Protein AF-A0A6C0ADX8-F1 (afdb_monomer_lite)

pLDDT: mean 85.13, std 14.47, range [27.66, 96.0]

Secondary structure (DSSP, 8-state):
-------------HHHHHHHHHHHH-TT-EE-HHHHHHHHHHHHHHHHHHHTT--TT-TTHHHHHHS-HHHHHHHHHHHHHHHHHHHTTPPPS-SS-THHHHHHHT--HHHHHHHHHHHHHHHHHHHHS----SEE-HHHHHHHHHT-HHHHHHHHH-

InterPro domains:
  IPR009072 Histone-fold [G3DSA:1.10.20.10] (15-154)

Sequence (158 aa):
MNFNFFLHIIKMESVKIAYKIFKKKYPNLKISRGAVKYLSDILDRIYNKITVKVYKKDITKPIKQNFSKEMSKYIINFAFNNIEKFNKKDSLDLVYNYKKIKEDLNSNEEFAITIFSAIEYTCYYILSTIEYSKDVRERNILMSIRNDEELSNLVEHI

Organism: NCBI:txid1070528

Radius of gyration: 15.56 Å; chains: 1; bounding box: 48×30×37 Å

Structure (mmCIF, N/CA/C/O backbone):
data_AF-A0A6C0ADX8-F1
#
_entry.id   AF-A0A6C0ADX8-F1
#
loop_
_atom_site.group_PDB
_atom_site.id
_atom_site.type_symbol
_atom_site.label_atom_id
_atom_site.label_alt_id
_atom_site.label_comp_id
_atom_site.label_asym_id
_atom_site.label_entity_id
_atom_site.label_seq_id
_atom_site.pdbx_PDB_ins_code
_atom_site.Cartn_x
_atom_site.Cartn_y
_atom_site.Cartn_z
_atom_site.occupancy
_atom_site.B_iso_or_equiv
_atom_site.auth_seq_id
_atom_site.auth_comp_id
_atom_site.auth_asym_id
_atom_site.auth_atom_id
_atom_site.pdbx_PDB_model_num
ATOM 1 N N . MET A 1 1 ? -32.718 -11.291 9.994 1.00 35.75 1 MET A N 1
ATOM 2 C CA . MET A 1 1 ? -31.954 -10.101 9.561 1.00 35.75 1 MET A CA 1
ATOM 3 C C . MET A 1 1 ? -31.058 -10.550 8.415 1.00 35.75 1 MET A C 1
ATOM 5 O O . MET A 1 1 ? -30.061 -11.216 8.660 1.00 35.75 1 MET A O 1
ATOM 9 N N . ASN A 1 2 ? -31.494 -10.336 7.171 1.00 27.66 2 ASN A N 1
ATOM 10 C CA . ASN A 1 2 ? -30.786 -10.821 5.985 1.00 27.66 2 ASN A CA 1
ATOM 11 C C . ASN A 1 2 ? -29.541 -9.961 5.756 1.00 27.66 2 ASN A C 1
ATOM 13 O O . ASN A 1 2 ? -29.645 -8.822 5.307 1.00 27.66 2 ASN A O 1
ATOM 17 N N . PHE A 1 3 ? -28.366 -10.501 6.081 1.00 34.31 3 PHE A N 1
ATOM 18 C CA . PHE A 1 3 ? -27.100 -9.949 5.616 1.00 34.31 3 PHE A CA 1
ATOM 19 C C . PHE A 1 3 ? -26.982 -10.260 4.125 1.00 34.31 3 PHE A C 1
ATOM 21 O O . PHE A 1 3 ? -26.448 -11.295 3.734 1.00 34.31 3 PHE A O 1
ATOM 28 N N . ASN A 1 4 ? -27.512 -9.366 3.293 1.00 31.80 4 ASN A N 1
ATOM 29 C CA . ASN A 1 4 ? -27.152 -9.297 1.884 1.00 31.80 4 ASN A CA 1
ATOM 30 C C . ASN A 1 4 ? -25.658 -8.948 1.803 1.00 31.80 4 ASN A C 1
ATOM 32 O O . ASN A 1 4 ? -25.283 -7.783 1.692 1.00 31.80 4 ASN A O 1
ATOM 36 N N . PHE A 1 5 ? -24.799 -9.966 1.892 1.00 40.09 5 PHE A N 1
ATOM 37 C CA . PHE A 1 5 ? -23.403 -9.908 1.466 1.00 40.09 5 PHE A CA 1
ATOM 38 C C . PHE A 1 5 ? -23.396 -9.828 -0.066 1.00 40.09 5 PHE A C 1
ATOM 40 O O . PHE A 1 5 ? -23.050 -10.775 -0.768 1.00 40.09 5 PHE A O 1
ATOM 47 N N . PHE A 1 6 ? -23.839 -8.694 -0.609 1.00 40.16 6 PHE A N 1
ATOM 48 C CA . PHE A 1 6 ? -23.477 -8.364 -1.975 1.00 40.16 6 PHE A CA 1
ATOM 49 C C . PHE A 1 6 ? -21.970 -8.128 -1.965 1.00 40.16 6 PHE A C 1
ATOM 51 O O . PHE A 1 6 ? -21.479 -7.233 -1.279 1.00 40.16 6 PHE A O 1
ATOM 58 N N . LEU A 1 7 ? -21.252 -8.955 -2.726 1.00 42.38 7 LEU A N 1
ATOM 59 C CA . LEU A 1 7 ? -19.919 -8.675 -3.254 1.00 42.38 7 LEU A CA 1
ATOM 60 C C . LEU A 1 7 ? -19.997 -7.391 -4.095 1.00 42.38 7 LEU A C 1
ATOM 62 O O . LEU A 1 7 ? -19.944 -7.414 -5.322 1.00 42.38 7 LEU A O 1
ATOM 66 N N . HIS A 1 8 ? -20.194 -6.249 -3.444 1.00 45.06 8 HIS A N 1
ATOM 67 C CA . HIS A 1 8 ? -19.890 -4.971 -4.045 1.00 45.06 8 HIS A CA 1
ATOM 68 C C . HIS A 1 8 ? -18.370 -4.913 -4.065 1.00 45.06 8 HIS A C 1
ATOM 70 O O . HIS A 1 8 ? -17.730 -4.708 -3.037 1.00 45.06 8 HIS A O 1
ATOM 76 N N . ILE A 1 9 ? -17.792 -5.181 -5.236 1.00 51.94 9 ILE A N 1
ATOM 77 C CA . ILE A 1 9 ? -16.414 -4.799 -5.520 1.00 51.94 9 ILE A CA 1
ATOM 78 C C . ILE A 1 9 ? -16.407 -3.277 -5.409 1.00 51.94 9 ILE A C 1
ATOM 80 O O . ILE A 1 9 ? -16.753 -2.569 -6.357 1.00 51.94 9 ILE A O 1
ATOM 84 N N . ILE A 1 10 ? -16.111 -2.771 -4.214 1.00 58.66 10 ILE A N 1
ATOM 85 C CA . ILE A 1 10 ? -15.947 -1.345 -3.989 1.00 58.66 10 ILE A CA 1
ATOM 86 C C . ILE A 1 10 ? -14.713 -0.958 -4.785 1.00 58.66 10 ILE A C 1
ATOM 88 O O . ILE A 1 10 ? -13.595 -1.398 -4.515 1.00 58.66 10 ILE A O 1
ATOM 92 N N . LYS A 1 11 ? -14.936 -0.182 -5.840 1.00 62.94 11 LYS A N 1
ATOM 93 C CA . LYS A 1 11 ? -13.867 0.234 -6.733 1.00 62.94 11 LYS A CA 1
ATOM 94 C C . LYS A 1 11 ? -13.129 1.392 -6.074 1.00 62.94 11 LYS A C 1
ATOM 96 O O . LYS A 1 11 ? -13.561 2.544 -6.137 1.00 62.94 11 LYS A O 1
ATOM 101 N N . MET A 1 12 ? -12.025 1.069 -5.411 1.00 77.00 12 MET A N 1
ATOM 102 C CA . MET A 1 12 ? -11.127 2.058 -4.836 1.00 77.00 12 MET A CA 1
ATOM 103 C C . MET A 1 12 ? -10.575 2.979 -5.942 1.00 77.00 12 MET A C 1
ATOM 105 O O . MET A 1 12 ? -10.422 2.588 -7.098 1.00 77.00 12 MET A O 1
ATOM 109 N N . GLU A 1 13 ? -10.232 4.229 -5.605 1.00 85.88 13 GLU A N 1
ATOM 110 C CA . GLU A 1 13 ? -9.489 5.123 -6.514 1.00 85.88 13 GLU A CA 1
ATOM 111 C C . GLU A 1 13 ? -7.998 4.734 -6.584 1.00 85.88 13 GLU A C 1
ATOM 113 O O . GLU A 1 13 ? -7.108 5.577 -6.446 1.00 85.88 13 GLU A O 1
ATOM 118 N N . SER A 1 14 ? -7.718 3.444 -6.780 1.00 87.56 14 SER A N 1
ATOM 119 C CA . SER A 1 14 ? -6.398 2.809 -6.703 1.00 87.56 14 SER A CA 1
ATOM 120 C C . SER A 1 14 ? -5.366 3.464 -7.615 1.00 87.56 14 SER A C 1
ATOM 122 O O . SER A 1 14 ? -4.249 3.723 -7.180 1.00 87.56 14 SER A O 1
ATOM 124 N N . VAL A 1 15 ? -5.752 3.853 -8.835 1.00 91.19 15 VAL A N 1
ATOM 125 C CA . VAL A 1 15 ? -4.903 4.614 -9.774 1.00 91.19 15 VAL A CA 1
ATOM 126 C C . VAL A 1 15 ? -4.430 5.932 -9.156 1.00 91.19 15 VAL A C 1
ATOM 128 O O . VAL A 1 15 ? -3.251 6.286 -9.221 1.00 91.19 15 VAL A O 1
ATOM 131 N N . LYS A 1 16 ? -5.349 6.676 -8.535 1.00 90.62 16 LYS A N 1
ATOM 132 C CA . LYS A 1 16 ? -5.060 7.984 -7.936 1.00 90.62 16 LYS A CA 1
ATOM 133 C C . LYS A 1 16 ? -4.244 7.836 -6.657 1.00 90.62 16 LYS A C 1
ATOM 135 O O . LYS A 1 16 ? -3.360 8.656 -6.415 1.00 90.62 16 LYS A O 1
ATOM 140 N N . ILE A 1 17 ? -4.523 6.802 -5.863 1.00 90.00 17 ILE A N 1
ATOM 141 C CA . ILE A 1 17 ? -3.753 6.444 -4.667 1.00 90.00 17 ILE A CA 1
ATOM 142 C C . ILE A 1 17 ? -2.315 6.098 -5.062 1.00 90.00 17 ILE A C 1
ATOM 144 O O . ILE A 1 17 ? -1.391 6.768 -4.602 1.00 90.00 17 ILE A O 1
ATOM 148 N N . ALA A 1 18 ? -2.137 5.150 -5.986 1.00 93.12 18 ALA A N 1
ATOM 149 C CA . ALA A 1 18 ? -0.843 4.731 -6.520 1.00 93.12 18 ALA A CA 1
ATOM 150 C C . ALA A 1 18 ? -0.027 5.927 -7.030 1.00 93.12 18 ALA A C 1
ATOM 152 O O . ALA A 1 18 ? 1.128 6.113 -6.645 1.00 93.12 18 ALA A O 1
ATOM 153 N N . TYR A 1 19 ? -0.643 6.794 -7.842 1.00 94.56 19 TYR A N 1
ATOM 154 C CA . TYR A 1 19 ? 0.027 7.981 -8.371 1.00 94.56 19 TYR A CA 1
ATOM 155 C C . TYR A 1 19 ? 0.414 8.993 -7.282 1.00 94.56 19 TYR A C 1
ATOM 157 O O . TYR A 1 19 ? 1.523 9.531 -7.307 1.00 94.56 19 TYR A O 1
ATOM 165 N N . LYS A 1 20 ? -0.468 9.259 -6.308 1.00 93.56 20 LYS A N 1
ATOM 166 C CA . LYS A 1 20 ? -0.173 10.190 -5.208 1.00 93.56 20 LYS A CA 1
ATOM 167 C C . LYS A 1 20 ? 0.944 9.675 -4.302 1.00 93.56 20 LYS A C 1
ATOM 169 O O . LYS A 1 20 ? 1.833 10.452 -3.962 1.00 93.56 20 LYS A O 1
ATOM 174 N N . ILE A 1 21 ? 0.925 8.389 -3.945 1.00 93.75 21 ILE A N 1
ATOM 175 C CA . ILE A 1 21 ? 1.984 7.770 -3.134 1.00 93.75 21 ILE A CA 1
ATOM 176 C C . ILE A 1 21 ? 3.308 7.826 -3.897 1.00 93.75 21 ILE A C 1
ATOM 178 O O . ILE A 1 21 ? 4.313 8.278 -3.347 1.00 93.75 21 ILE A O 1
ATOM 182 N N . PHE A 1 22 ? 3.293 7.475 -5.188 1.00 94.31 22 PHE A N 1
ATOM 183 C CA . PHE A 1 22 ? 4.464 7.602 -6.053 1.00 94.31 22 PHE A CA 1
ATOM 184 C C . PHE A 1 22 ? 5.026 9.025 -6.044 1.00 94.31 22 PHE A C 1
ATOM 186 O O . PHE A 1 22 ? 6.223 9.203 -5.843 1.00 94.31 22 PHE A O 1
ATOM 193 N N . LYS A 1 23 ? 4.181 10.050 -6.212 1.00 94.38 23 LYS A N 1
ATOM 194 C CA . LYS A 1 23 ? 4.637 11.446 -6.232 1.00 94.38 23 LYS A CA 1
ATOM 195 C C . LYS A 1 23 ? 5.097 11.976 -4.878 1.00 94.38 23 LYS A C 1
ATOM 197 O O . LYS A 1 23 ? 6.010 12.795 -4.866 1.00 94.38 23 LYS A O 1
ATOM 202 N N . LYS A 1 24 ? 4.536 11.502 -3.761 1.00 93.31 24 LYS A N 1
ATOM 203 C CA . LYS A 1 24 ? 5.064 11.831 -2.426 1.00 93.31 24 LYS A CA 1
ATOM 204 C C . LYS A 1 24 ? 6.446 11.214 -2.213 1.00 93.31 24 LYS A C 1
ATOM 206 O O . LYS A 1 24 ? 7.320 11.881 -1.675 1.00 93.31 24 LYS A O 1
ATOM 211 N N . LYS A 1 25 ? 6.654 9.968 -2.654 1.00 90.50 25 LYS A N 1
ATOM 212 C CA . LYS A 1 25 ? 7.932 9.261 -2.485 1.00 90.50 25 LYS A CA 1
ATOM 213 C C . LYS A 1 25 ? 9.014 9.746 -3.457 1.00 90.50 25 LYS A C 1
ATOM 215 O O . LYS A 1 25 ? 10.157 9.931 -3.057 1.00 90.50 25 LYS A O 1
ATOM 220 N N . TYR A 1 26 ? 8.651 9.972 -4.720 1.00 91.94 26 TYR A N 1
ATOM 221 C CA . TYR A 1 26 ? 9.559 10.351 -5.806 1.00 91.94 26 TYR A CA 1
ATOM 222 C C . TYR A 1 26 ? 9.027 11.568 -6.578 1.00 91.94 26 TYR A C 1
ATOM 224 O O . TYR A 1 26 ? 8.552 11.437 -7.714 1.00 91.94 26 TYR A O 1
ATOM 232 N N . PRO A 1 27 ? 9.117 12.782 -6.007 1.00 92.00 27 PRO A N 1
ATOM 233 C CA . PRO A 1 27 ? 8.555 13.984 -6.627 1.00 92.00 27 PRO A CA 1
ATOM 234 C C . PRO A 1 27 ? 9.126 14.248 -8.032 1.00 92.00 27 PRO A C 1
ATOM 236 O O . PRO A 1 27 ? 8.385 14.607 -8.954 1.00 92.00 27 PRO A O 1
ATOM 239 N N . ASN A 1 28 ? 10.421 13.964 -8.211 1.00 91.62 28 ASN A N 1
ATOM 240 C CA . ASN A 1 28 ? 11.188 14.278 -9.419 1.00 91.62 28 ASN A CA 1
ATOM 241 C C . ASN A 1 28 ? 11.167 13.175 -10.489 1.00 91.62 28 ASN A C 1
ATOM 243 O O . ASN A 1 28 ? 11.608 13.415 -11.612 1.00 91.62 28 ASN A O 1
ATOM 247 N N . LEU A 1 29 ? 10.662 11.978 -10.175 1.00 91.62 29 LEU A N 1
ATOM 248 C CA . LEU A 1 29 ? 10.607 10.878 -11.138 1.00 91.62 29 LEU A CA 1
ATOM 249 C C . LEU A 1 29 ? 9.296 10.894 -11.923 1.00 91.62 29 LEU A C 1
ATOM 251 O O . LEU A 1 29 ? 8.250 11.369 -11.458 1.00 91.62 29 LEU A O 1
ATOM 255 N N . LYS A 1 30 ? 9.341 10.345 -13.136 1.00 93.56 30 LYS A N 1
ATOM 256 C CA . LYS A 1 30 ? 8.143 10.063 -13.930 1.00 93.56 30 LYS A CA 1
ATOM 257 C C . LYS A 1 30 ? 7.751 8.603 -13.752 1.00 93.56 30 LYS A C 1
ATOM 259 O O . LYS A 1 30 ? 8.605 7.732 -13.620 1.00 93.56 30 LYS A O 1
ATOM 264 N N . ILE A 1 31 ? 6.450 8.343 -13.783 1.00 94.19 31 ILE A N 1
ATOM 265 C CA . ILE A 1 31 ? 5.884 6.997 -13.795 1.00 94.19 31 ILE A CA 1
ATOM 266 C C . ILE A 1 31 ? 5.019 6.839 -15.040 1.00 94.19 31 ILE A C 1
ATOM 268 O O . ILE A 1 31 ? 4.222 7.716 -15.379 1.00 94.19 31 ILE A O 1
ATOM 272 N N . SER A 1 32 ? 5.209 5.735 -15.757 1.00 94.62 32 SER A N 1
ATOM 273 C CA . SER A 1 32 ? 4.397 5.419 -16.933 1.00 94.62 32 SER A CA 1
ATOM 274 C C . SER A 1 32 ? 2.959 5.066 -16.538 1.00 94.62 32 SER A C 1
ATOM 276 O O . SER A 1 32 ? 2.713 4.550 -15.449 1.00 94.62 32 SER A O 1
ATOM 278 N N . ARG A 1 33 ? 2.001 5.265 -17.451 1.00 94.56 33 ARG A N 1
ATOM 279 C CA . ARG A 1 33 ? 0.602 4.854 -17.226 1.00 94.56 33 ARG A CA 1
ATOM 280 C C . ARG A 1 33 ? 0.472 3.351 -16.951 1.00 94.56 33 ARG A C 1
ATOM 282 O O . ARG A 1 33 ? -0.290 2.982 -16.068 1.00 94.56 33 ARG A O 1
ATOM 289 N N . GLY A 1 34 ? 1.236 2.514 -17.663 1.00 93.94 34 GLY A N 1
ATOM 290 C CA . GLY A 1 34 ? 1.269 1.062 -17.435 1.00 93.94 34 GLY A CA 1
ATOM 291 C C . GLY A 1 34 ? 1.743 0.712 -16.025 1.00 93.94 34 GLY A C 1
ATOM 292 O O . GLY A 1 34 ? 1.086 -0.049 -15.329 1.00 93.94 34 GLY A O 1
ATOM 293 N N . ALA A 1 35 ? 2.797 1.377 -15.541 1.00 94.19 35 ALA A N 1
ATOM 294 C CA . ALA A 1 35 ? 3.276 1.210 -14.169 1.00 94.19 35 ALA A CA 1
ATOM 295 C C . ALA A 1 35 ? 2.230 1.613 -13.116 1.00 94.19 35 ALA A C 1
ATOM 297 O O . ALA A 1 35 ? 2.014 0.871 -12.162 1.00 94.19 35 ALA A O 1
ATOM 298 N N . VAL A 1 36 ? 1.557 2.760 -13.291 1.00 95.69 36 VAL A N 1
ATOM 299 C CA . VAL A 1 36 ? 0.486 3.180 -12.366 1.00 95.69 36 VAL A CA 1
ATOM 300 C C . VAL A 1 36 ? -0.657 2.170 -12.370 1.00 95.69 36 VAL A C 1
ATOM 302 O O . VAL A 1 36 ? -1.136 1.816 -11.299 1.00 95.69 36 VAL A O 1
ATOM 305 N N . LYS A 1 37 ? -1.073 1.704 -13.554 1.00 93.19 37 LYS A N 1
ATOM 306 C CA . LYS A 1 37 ? -2.151 0.722 -13.698 1.00 93.19 37 LYS A CA 1
ATOM 307 C C . LYS A 1 37 ? -1.797 -0.603 -13.020 1.00 93.19 37 LYS A C 1
ATOM 309 O O . LYS A 1 37 ? -2.580 -1.126 -12.241 1.00 93.19 37 LYS A O 1
ATOM 314 N N . TYR A 1 38 ? -0.593 -1.109 -13.262 1.00 93.50 38 TYR A N 1
ATOM 315 C CA . TYR A 1 38 ? -0.146 -2.358 -12.660 1.00 93.50 38 TYR A CA 1
ATOM 316 C C . TYR A 1 38 ? -0.072 -2.262 -11.129 1.00 93.50 38 TYR A C 1
ATOM 318 O O . TYR A 1 38 ? -0.553 -3.146 -10.422 1.00 93.50 38 TYR A O 1
ATOM 326 N N . LEU A 1 39 ? 0.449 -1.146 -10.604 1.00 94.00 39 LEU A N 1
ATOM 327 C CA . LEU A 1 39 ? 0.443 -0.891 -9.165 1.00 94.00 39 LEU A CA 1
ATOM 328 C C . LEU A 1 39 ? -0.989 -0.818 -8.624 1.00 94.00 39 LEU A C 1
ATOM 330 O O . LEU A 1 39 ? -1.283 -1.431 -7.605 1.00 94.00 39 LEU A O 1
ATOM 334 N N . SER A 1 40 ? -1.891 -0.111 -9.311 1.00 93.75 40 SER A N 1
ATOM 335 C CA . SER A 1 40 ? -3.282 0.012 -8.878 1.00 93.75 40 SER A CA 1
ATOM 336 C C . SER A 1 40 ? -4.025 -1.322 -8.862 1.00 93.75 40 SER A C 1
ATOM 338 O O . SER A 1 40 ? -4.764 -1.568 -7.914 1.00 93.75 40 SER A O 1
ATOM 340 N N . ASP A 1 41 ? -3.769 -2.200 -9.834 1.00 92.50 41 ASP A N 1
ATOM 341 C CA . ASP A 1 41 ? -4.385 -3.530 -9.905 1.00 92.50 41 ASP A CA 1
ATOM 342 C C . ASP A 1 41 ? -3.968 -4.402 -8.701 1.00 92.50 41 ASP A C 1
ATOM 344 O O . ASP A 1 41 ? -4.793 -5.111 -8.120 1.00 92.50 41 ASP A O 1
ATOM 348 N N . ILE A 1 42 ? -2.705 -4.303 -8.261 1.00 92.62 42 ILE A N 1
ATOM 349 C CA . ILE A 1 42 ? -2.221 -4.959 -7.032 1.00 92.62 42 ILE A CA 1
ATOM 350 C C . ILE A 1 42 ? -2.934 -4.388 -5.801 1.00 92.62 42 ILE A C 1
ATOM 352 O O . ILE A 1 42 ? -3.420 -5.148 -4.961 1.00 92.62 42 ILE A O 1
ATOM 356 N N . LEU A 1 43 ? -3.028 -3.059 -5.693 1.00 92.25 43 LEU A N 1
ATOM 357 C CA . LEU A 1 43 ? -3.693 -2.410 -4.559 1.00 92.25 43 LEU A CA 1
ATOM 358 C C . LEU A 1 43 ? -5.184 -2.767 -4.478 1.00 92.25 43 LEU A C 1
ATOM 360 O O . LEU A 1 43 ? -5.691 -2.963 -3.375 1.00 92.25 43 LEU A O 1
ATOM 364 N N . ASP A 1 44 ? -5.871 -2.894 -5.614 1.00 90.06 44 ASP A N 1
ATOM 365 C CA . ASP A 1 44 ? -7.272 -3.325 -5.668 1.00 90.06 44 ASP A CA 1
ATOM 366 C C . ASP A 1 44 ? -7.443 -4.782 -5.216 1.00 90.06 44 ASP A C 1
ATOM 368 O O . ASP A 1 44 ? -8.361 -5.084 -4.450 1.00 90.06 44 ASP A O 1
ATOM 372 N N . ARG A 1 45 ? -6.548 -5.694 -5.624 1.00 89.31 45 ARG A N 1
ATOM 373 C CA . ARG A 1 45 ? -6.559 -7.095 -5.149 1.00 89.31 45 ARG A CA 1
ATOM 374 C C . ARG A 1 45 ? -6.362 -7.175 -3.638 1.00 89.31 45 ARG A C 1
ATOM 376 O O . ARG A 1 45 ? -7.145 -7.833 -2.954 1.00 89.31 45 ARG A O 1
ATOM 383 N N . ILE A 1 46 ? -5.383 -6.439 -3.111 1.00 89.25 46 ILE A N 1
ATOM 384 C CA . ILE A 1 46 ? -5.139 -6.332 -1.666 1.00 89.25 46 ILE A CA 1
ATOM 385 C C . ILE A 1 46 ? -6.378 -5.794 -0.953 1.00 89.25 46 ILE A C 1
ATOM 387 O O . ILE A 1 46 ? -6.852 -6.401 0.006 1.00 89.25 46 ILE A O 1
ATOM 391 N N . TYR A 1 47 ? -6.926 -4.678 -1.432 1.00 87.69 47 TYR A N 1
ATOM 392 C CA . TYR A 1 47 ? -8.120 -4.074 -0.855 1.00 87.69 47 TYR A CA 1
ATOM 393 C C . TYR A 1 47 ? -9.272 -5.081 -0.783 1.00 87.69 47 TYR A C 1
ATOM 395 O O . TYR A 1 47 ? -9.840 -5.290 0.291 1.00 87.69 47 TYR A O 1
ATOM 403 N N . ASN A 1 48 ? -9.562 -5.773 -1.885 1.00 85.06 48 ASN A N 1
ATOM 404 C CA . ASN A 1 48 ? -10.604 -6.796 -1.930 1.00 85.06 48 ASN A CA 1
ATOM 405 C C . ASN A 1 48 ? -10.309 -7.946 -0.953 1.00 85.06 48 ASN A C 1
ATOM 407 O O . ASN A 1 48 ? -11.177 -8.335 -0.178 1.00 85.06 48 ASN A O 1
ATOM 411 N N . LYS A 1 49 ? -9.076 -8.458 -0.896 1.00 82.88 49 LYS A N 1
ATOM 412 C CA . LYS A 1 49 ? -8.699 -9.538 0.034 1.00 82.88 49 LYS A CA 1
ATOM 413 C C . LYS A 1 49 ? -8.901 -9.183 1.503 1.00 82.88 49 LYS A C 1
ATOM 415 O O . LYS A 1 49 ? -9.364 -10.023 2.279 1.00 82.88 49 LYS A O 1
ATOM 420 N N . ILE A 1 50 ? -8.560 -7.955 1.888 1.00 82.81 50 ILE A N 1
ATOM 421 C CA . ILE A 1 50 ? -8.674 -7.499 3.276 1.00 82.81 50 ILE A CA 1
ATOM 422 C C . ILE A 1 50 ? -10.139 -7.154 3.612 1.00 82.81 50 ILE A C 1
ATOM 424 O O . ILE A 1 50 ? -10.581 -7.381 4.740 1.00 82.81 50 ILE A O 1
ATOM 428 N N . THR A 1 51 ? -10.925 -6.673 2.641 1.00 79.44 51 THR A N 1
ATOM 429 C CA . THR A 1 51 ? -12.333 -6.278 2.850 1.00 79.44 51 THR A CA 1
ATOM 430 C C . THR A 1 51 ? -13.350 -7.417 2.710 1.00 79.44 51 THR A C 1
ATOM 432 O O . THR A 1 51 ? -14.402 -7.373 3.345 1.00 79.44 51 THR A O 1
ATOM 435 N N . VAL A 1 52 ? -13.037 -8.495 1.981 1.00 68.38 52 VAL A N 1
ATOM 436 C CA . VAL A 1 52 ? -13.942 -9.650 1.773 1.00 68.38 52 VAL A CA 1
ATOM 437 C C . VAL A 1 52 ? -14.190 -10.466 3.059 1.00 68.38 52 VAL A C 1
ATOM 439 O O . VAL A 1 52 ? -15.084 -11.309 3.103 1.00 68.38 52 VAL A O 1
ATOM 442 N N . LYS A 1 53 ? -13.457 -10.210 4.153 1.00 57.03 53 LYS A N 1
ATOM 443 C CA . LYS A 1 53 ? -13.548 -10.985 5.411 1.00 57.03 53 LYS A CA 1
ATOM 444 C C . LYS A 1 53 ? -13.693 -10.132 6.671 1.00 57.03 53 LYS A C 1
ATOM 446 O O . LYS A 1 53 ? -13.169 -10.483 7.732 1.00 57.03 53 LYS A O 1
ATOM 451 N N . VAL A 1 54 ? -14.391 -9.005 6.585 1.00 55.62 54 VAL A N 1
ATOM 452 C CA . VAL A 1 54 ? -14.438 -8.059 7.705 1.00 55.62 54 VAL A CA 1
ATOM 453 C C . VAL A 1 54 ? -15.425 -8.507 8.772 1.00 55.62 54 VAL A C 1
ATOM 455 O O . VAL A 1 54 ? -16.635 -8.311 8.686 1.00 55.62 54 VAL A O 1
ATOM 458 N N . TYR A 1 55 ? -14.862 -9.078 9.831 1.00 52.53 55 TYR A N 1
ATOM 459 C CA . TYR A 1 55 ? -15.525 -9.238 11.113 1.00 52.53 55 TYR A CA 1
ATOM 460 C C . TYR A 1 55 ? -15.262 -7.994 11.959 1.00 52.53 55 TYR A C 1
ATOM 462 O O . TYR A 1 55 ? -14.114 -7.679 12.256 1.00 52.53 55 TYR A O 1
ATOM 470 N N . LYS A 1 56 ? -16.329 -7.338 12.429 1.00 55.06 56 LYS A N 1
ATOM 471 C CA . LYS A 1 56 ? -16.291 -6.121 13.270 1.00 55.06 56 LYS A CA 1
ATOM 472 C C . LYS A 1 56 ? -15.484 -6.238 14.585 1.00 55.06 56 LYS A C 1
ATOM 474 O O . LYS A 1 56 ? -15.415 -5.262 15.318 1.00 55.06 56 LYS A O 1
ATOM 479 N N . LYS A 1 57 ? -14.923 -7.409 14.924 1.00 61.84 57 LYS A N 1
ATOM 480 C CA . LYS A 1 57 ? -14.288 -7.692 16.225 1.00 61.84 57 LYS A CA 1
ATOM 481 C C . LYS A 1 57 ? -12.755 -7.642 16.238 1.00 61.84 57 LYS A C 1
ATOM 483 O O . LYS A 1 57 ? -12.204 -7.417 17.305 1.00 61.84 57 LYS A O 1
ATOM 488 N N . ASP A 1 58 ? -12.068 -7.853 15.112 1.00 78.62 58 ASP A N 1
ATOM 489 C CA . ASP A 1 58 ? -10.597 -7.771 15.056 1.00 78.62 58 ASP A CA 1
ATOM 490 C C . ASP A 1 58 ? -10.156 -7.098 13.756 1.00 78.62 58 ASP A C 1
ATOM 492 O O . ASP A 1 58 ? -10.124 -7.719 12.691 1.00 78.62 58 ASP A O 1
ATOM 496 N N . ILE A 1 59 ? -9.806 -5.816 13.868 1.00 79.12 59 ILE A N 1
ATOM 497 C CA . ILE A 1 59 ? -9.388 -4.973 12.744 1.00 79.12 59 ILE A CA 1
ATOM 498 C C . ILE A 1 59 ? -8.051 -5.425 12.130 1.00 79.12 59 ILE A C 1
ATOM 500 O O . ILE A 1 59 ? -7.776 -5.122 10.973 1.00 79.12 59 ILE A O 1
ATOM 504 N N . THR A 1 60 ? -7.235 -6.191 12.869 1.00 86.50 60 THR A N 1
ATOM 505 C CA . THR A 1 60 ? -5.904 -6.648 12.428 1.00 86.50 60 THR A CA 1
ATOM 506 C C . THR A 1 60 ? -5.919 -8.030 11.784 1.00 86.50 60 THR A C 1
ATOM 508 O O . THR A 1 60 ? -4.996 -8.382 11.047 1.00 86.50 60 THR A O 1
ATOM 511 N N . LYS A 1 61 ? -6.955 -8.835 12.048 1.00 84.94 61 LYS A N 1
ATOM 512 C CA . LYS A 1 61 ? -7.054 -10.214 11.554 1.00 84.94 61 LYS A CA 1
ATOM 513 C C . LYS A 1 61 ? -6.949 -10.316 10.028 1.00 84.94 61 LYS A C 1
ATOM 515 O O . LYS A 1 61 ? -6.176 -11.159 9.574 1.00 84.94 61 LYS A O 1
ATOM 520 N N . PRO A 1 62 ? -7.630 -9.476 9.225 1.00 82.19 62 PRO A N 1
ATOM 521 C CA . PRO A 1 62 ? -7.482 -9.515 7.773 1.00 82.19 62 PRO A CA 1
ATOM 522 C C . PRO A 1 62 ? -6.049 -9.241 7.300 1.00 82.19 62 PRO A C 1
ATOM 524 O O . PRO A 1 62 ? -5.612 -9.843 6.327 1.00 82.19 62 PRO A O 1
ATOM 527 N N . ILE A 1 63 ? -5.292 -8.391 8.002 1.00 89.12 63 ILE A N 1
ATOM 528 C CA . ILE A 1 63 ? -3.880 -8.140 7.681 1.00 89.12 63 ILE A CA 1
ATOM 529 C C . ILE A 1 63 ? -3.064 -9.411 7.953 1.00 89.12 63 ILE A C 1
ATOM 531 O O . ILE A 1 63 ? -2.444 -9.957 7.048 1.00 89.12 63 ILE A O 1
ATOM 535 N N . LYS A 1 64 ? -3.162 -9.970 9.164 1.00 89.94 64 LYS A N 1
ATOM 536 C CA . LYS A 1 64 ? -2.413 -11.181 9.558 1.00 89.94 64 LYS A CA 1
ATOM 537 C C . LYS A 1 64 ? -2.700 -12.411 8.688 1.00 89.94 64 LYS A C 1
ATOM 539 O O . LYS A 1 64 ? -1.899 -13.335 8.666 1.00 89.94 64 LYS A O 1
ATOM 544 N N . GLN A 1 65 ? -3.860 -12.459 8.031 1.00 86.75 65 GLN A N 1
ATOM 545 C CA . GLN A 1 65 ? -4.250 -13.566 7.153 1.00 86.75 65 GLN A CA 1
ATOM 546 C C . GLN A 1 65 ? -3.733 -13.438 5.718 1.00 86.75 65 GLN A C 1
ATOM 548 O O . GLN A 1 65 ? -3.681 -14.448 5.022 1.00 86.75 65 GLN A O 1
ATOM 553 N N . ASN A 1 66 ? -3.429 -12.222 5.260 1.00 87.12 66 ASN A N 1
ATOM 554 C CA . ASN A 1 66 ? -3.081 -11.956 3.861 1.00 87.12 66 ASN A CA 1
ATOM 555 C C . ASN A 1 66 ? -1.623 -11.524 3.673 1.00 87.12 66 ASN A C 1
ATOM 557 O O . ASN A 1 66 ? -1.118 -11.606 2.561 1.00 87.12 66 ASN A O 1
ATOM 561 N N . PHE A 1 67 ? -0.951 -11.077 4.733 1.00 91.19 67 PHE A N 1
ATOM 562 C CA . PHE A 1 67 ? 0.448 -10.665 4.695 1.00 91.19 67 PHE A CA 1
ATOM 563 C C . PHE A 1 67 ? 1.308 -11.598 5.542 1.00 91.19 67 PHE A C 1
ATOM 565 O O . PHE A 1 67 ? 0.823 -12.224 6.488 1.00 91.19 67 PHE A O 1
ATOM 572 N N . SER A 1 68 ? 2.607 -11.641 5.244 1.00 92.12 68 SER A N 1
ATOM 573 C CA . SER A 1 68 ? 3.573 -12.329 6.098 1.00 92.12 68 SER A CA 1
ATOM 574 C C . SER A 1 68 ? 3.574 -11.739 7.519 1.00 92.12 68 SER A C 1
ATOM 576 O O . SER A 1 68 ? 3.044 -10.651 7.781 1.00 92.12 68 SER A O 1
ATOM 578 N N . LYS A 1 69 ? 4.193 -12.457 8.462 1.00 92.62 69 LYS A N 1
ATOM 579 C CA . LYS A 1 69 ? 4.361 -11.995 9.845 1.00 92.62 69 LYS A CA 1
ATOM 580 C C . LYS A 1 69 ? 5.133 -10.670 9.929 1.00 92.62 69 LYS A C 1
ATOM 582 O O . LYS A 1 69 ? 4.761 -9.821 10.740 1.00 92.62 69 LYS A O 1
ATOM 587 N N . GLU A 1 70 ? 6.172 -10.506 9.111 1.00 91.81 70 GLU A N 1
ATOM 588 C CA . GLU A 1 70 ? 7.016 -9.305 9.061 1.00 91.81 70 GLU A CA 1
ATOM 589 C C . GLU A 1 70 ? 6.203 -8.109 8.546 1.00 91.81 70 GLU A C 1
ATOM 591 O O . GLU A 1 70 ? 5.941 -7.175 9.311 1.00 91.81 70 GLU A O 1
ATOM 596 N N . MET A 1 71 ? 5.678 -8.179 7.315 1.00 92.69 71 MET A N 1
ATOM 597 C CA . MET A 1 71 ? 4.793 -7.146 6.755 1.00 92.69 71 MET A CA 1
ATOM 598 C C . MET A 1 71 ? 3.602 -6.817 7.660 1.00 92.69 71 MET A C 1
ATOM 600 O O . MET A 1 71 ? 3.305 -5.644 7.887 1.00 92.69 71 MET A O 1
ATOM 604 N N . SER A 1 72 ? 2.939 -7.825 8.236 1.00 93.94 72 SER A N 1
ATOM 605 C CA . SER A 1 72 ? 1.804 -7.604 9.142 1.00 93.94 72 SER A CA 1
ATOM 606 C C . SER A 1 72 ? 2.186 -6.739 10.340 1.00 93.94 72 SER A C 1
ATOM 608 O O . SER A 1 72 ? 1.420 -5.857 10.725 1.00 93.94 72 SER A O 1
ATOM 610 N N . LYS A 1 73 ? 3.368 -6.964 10.928 1.00 94.81 73 LYS A N 1
ATOM 611 C CA . LYS A 1 73 ? 3.863 -6.176 12.064 1.00 94.81 73 LYS A CA 1
ATOM 612 C C . LYS A 1 73 ? 4.043 -4.709 11.675 1.00 94.81 73 LYS A C 1
ATOM 614 O O . LYS A 1 73 ? 3.585 -3.831 12.405 1.00 94.81 73 LYS A O 1
ATOM 619 N N . TYR A 1 74 ? 4.657 -4.444 10.524 1.00 94.38 74 TYR A N 1
ATOM 620 C CA . TYR A 1 74 ? 4.856 -3.077 10.041 1.00 94.38 74 TYR A CA 1
ATOM 621 C C . TYR A 1 74 ? 3.540 -2.382 9.687 1.00 94.38 74 TYR A C 1
ATOM 623 O O . TYR A 1 74 ? 3.330 -1.242 10.101 1.00 94.38 74 TYR A O 1
ATOM 631 N N . ILE A 1 75 ? 2.633 -3.075 8.995 1.00 94.38 75 ILE A N 1
ATOM 632 C CA . ILE A 1 75 ? 1.313 -2.546 8.635 1.00 94.38 75 ILE A CA 1
ATOM 633 C C . ILE A 1 75 ? 0.505 -2.206 9.890 1.00 94.38 75 ILE A C 1
ATOM 635 O O . ILE A 1 75 ? -0.067 -1.121 9.970 1.00 94.38 75 ILE A O 1
ATOM 639 N N . ILE A 1 76 ? 0.459 -3.108 10.876 1.00 94.62 76 ILE A N 1
ATOM 640 C CA . ILE A 1 76 ? -0.312 -2.907 12.112 1.00 94.62 76 ILE A CA 1
ATOM 641 C C . ILE A 1 76 ? 0.268 -1.753 12.933 1.00 94.62 76 ILE A C 1
ATOM 643 O O . ILE A 1 76 ? -0.491 -0.909 13.402 1.00 94.62 76 ILE A O 1
ATOM 647 N N . ASN A 1 77 ? 1.595 -1.664 13.062 1.00 95.56 77 ASN A N 1
ATOM 648 C CA . ASN A 1 77 ? 2.227 -0.533 13.744 1.00 95.56 77 ASN A CA 1
ATOM 649 C C . ASN A 1 77 ? 1.935 0.790 13.025 1.00 95.56 77 ASN A C 1
ATOM 651 O O . ASN A 1 77 ? 1.580 1.777 13.665 1.00 95.56 77 ASN A O 1
ATOM 655 N N . PHE A 1 78 ? 2.030 0.811 11.692 1.00 94.88 78 PHE A N 1
ATOM 656 C CA . PHE A 1 78 ? 1.696 1.995 10.903 1.00 94.88 78 PHE A CA 1
ATOM 657 C C . PHE A 1 78 ? 0.218 2.389 11.058 1.00 94.88 78 PHE A C 1
ATOM 659 O O . PHE A 1 78 ? -0.090 3.572 11.215 1.00 94.88 78 PHE A O 1
ATOM 666 N N . ALA A 1 79 ? -0.690 1.412 11.092 1.00 94.06 79 ALA A N 1
ATOM 667 C CA . ALA A 1 79 ? -2.110 1.637 11.342 1.00 94.06 79 ALA A CA 1
ATOM 668 C C . ALA A 1 79 ? -2.367 2.224 12.732 1.00 94.06 79 ALA A C 1
ATOM 670 O O . ALA A 1 79 ? -3.047 3.244 12.839 1.00 94.06 79 ALA A O 1
ATOM 671 N N . PHE A 1 80 ? -1.797 1.637 13.788 1.00 94.75 80 PHE A N 1
ATOM 672 C CA . PHE A 1 80 ? -1.990 2.129 15.152 1.00 94.75 80 PHE A CA 1
ATOM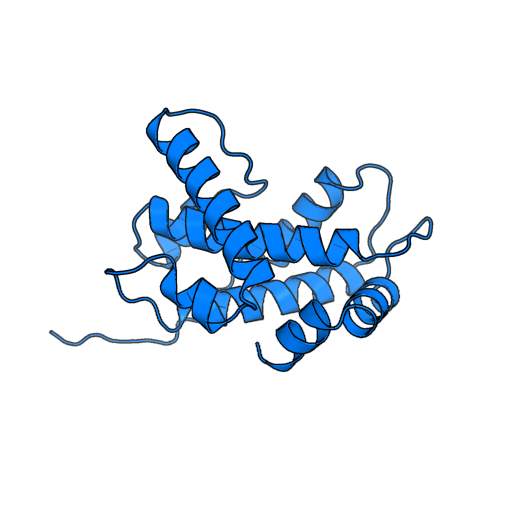 673 C C . PHE A 1 80 ? -1.410 3.524 15.367 1.00 94.75 80 PHE A C 1
ATOM 675 O O . PHE A 1 80 ? -2.072 4.343 15.996 1.00 94.75 80 PHE A O 1
ATOM 682 N N . ASN A 1 81 ? -0.263 3.846 14.765 1.00 95.81 81 ASN A N 1
ATOM 683 C CA . ASN A 1 81 ? 0.277 5.207 14.803 1.00 95.81 81 ASN A CA 1
ATOM 684 C C . ASN A 1 81 ? -0.693 6.222 14.167 1.00 95.81 81 ASN A C 1
ATOM 686 O O . ASN A 1 81 ? -0.895 7.313 14.699 1.00 95.81 81 ASN A O 1
ATOM 690 N N . ASN A 1 82 ? -1.332 5.866 13.046 1.00 94.94 82 ASN A N 1
ATOM 691 C CA . ASN A 1 82 ? -2.346 6.721 12.424 1.00 94.94 82 ASN A CA 1
ATOM 692 C C . ASN A 1 82 ? -3.636 6.800 13.258 1.00 94.94 82 ASN A C 1
ATOM 694 O O . ASN A 1 82 ? -4.233 7.867 13.347 1.00 94.94 82 ASN A O 1
ATOM 698 N N . ILE A 1 83 ? -4.062 5.708 13.895 1.00 93.75 83 ILE A N 1
ATOM 699 C CA . ILE A 1 83 ? -5.223 5.711 14.798 1.00 93.75 83 ILE A CA 1
ATOM 700 C C . ILE A 1 83 ? -4.955 6.596 16.023 1.00 93.75 83 ILE A C 1
ATOM 702 O O . ILE A 1 83 ? -5.814 7.381 16.416 1.00 93.75 83 ILE A O 1
ATOM 706 N N . GLU A 1 84 ? -3.756 6.534 16.599 1.00 95.75 84 GLU A N 1
ATOM 707 C CA . GLU A 1 84 ? -3.370 7.391 17.720 1.00 95.75 84 GLU A CA 1
ATOM 708 C C . GLU A 1 84 ? -3.405 8.874 17.324 1.00 95.75 84 GLU A C 1
ATOM 710 O O . GLU A 1 84 ? -4.008 9.686 18.029 1.00 95.75 84 GLU A O 1
ATOM 715 N N . LYS A 1 85 ? -2.835 9.218 16.161 1.00 95.56 85 LYS A N 1
ATOM 716 C CA . LYS A 1 85 ? -2.909 10.573 15.591 1.00 95.56 85 LYS A CA 1
ATOM 717 C C . LYS A 1 85 ? -4.354 11.012 15.360 1.00 95.56 85 LYS A C 1
ATOM 719 O O . LYS A 1 85 ? -4.728 12.113 15.751 1.00 95.56 85 LYS A O 1
ATOM 724 N N . PHE A 1 86 ? -5.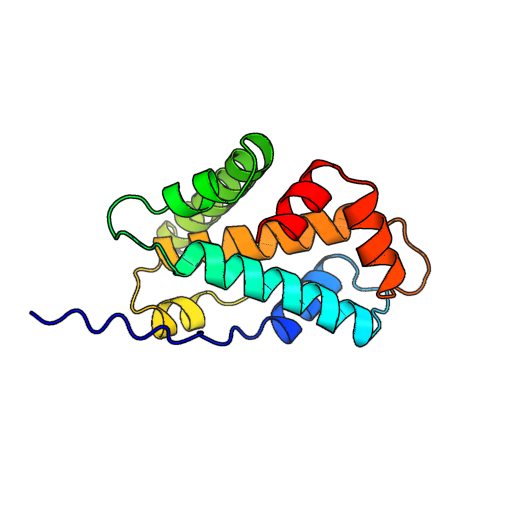189 10.134 14.803 1.00 94.12 86 PHE A N 1
ATOM 725 C CA . PHE A 1 86 ? -6.616 10.398 14.620 1.00 94.12 86 PHE A CA 1
ATOM 726 C C . PHE A 1 86 ? -7.310 10.729 15.949 1.00 94.12 86 PHE A C 1
ATOM 728 O O . PHE A 1 86 ? -7.993 11.750 16.046 1.00 94.12 86 PHE A O 1
ATOM 735 N N . ASN A 1 87 ? -7.087 9.916 16.983 1.00 93.31 87 ASN A N 1
ATOM 736 C CA . ASN A 1 87 ? -7.692 10.096 18.304 1.00 93.31 87 ASN A CA 1
ATOM 737 C C . ASN A 1 87 ? -7.233 11.395 18.988 1.00 93.31 87 ASN A C 1
ATOM 739 O O . ASN A 1 87 ? -8.016 12.032 19.694 1.00 93.31 87 ASN A O 1
ATOM 743 N N . LYS A 1 88 ? -5.995 11.833 18.727 1.00 96.00 88 LYS A N 1
ATOM 744 C CA . LYS A 1 88 ? -5.455 13.128 19.178 1.00 96.00 88 LYS A CA 1
ATOM 745 C C . LYS A 1 88 ? -5.885 14.319 18.315 1.00 96.00 88 LYS A C 1
ATOM 747 O O . LYS A 1 88 ? -5.593 15.454 18.676 1.00 96.00 88 LYS A O 1
ATOM 752 N N . LYS A 1 89 ? -6.625 14.084 17.223 1.00 92.88 89 LYS A N 1
ATOM 753 C CA . LYS A 1 89 ? -6.982 15.081 16.194 1.00 92.88 89 LYS A CA 1
ATOM 754 C C . LYS A 1 89 ? -5.761 15.688 15.485 1.00 92.88 89 LYS A C 1
ATOM 756 O O . LYS A 1 89 ? -5.843 16.797 14.961 1.00 92.88 89 LYS A O 1
ATOM 761 N N . ASP A 1 90 ? -4.667 14.937 15.431 1.00 93.50 90 ASP A N 1
ATOM 762 C CA . ASP A 1 90 ? -3.458 15.278 14.688 1.00 93.50 90 ASP A CA 1
ATOM 763 C C . ASP A 1 90 ? -3.582 14.893 13.205 1.00 93.50 90 ASP A C 1
ATOM 765 O O . ASP A 1 90 ? -4.467 14.138 12.782 1.00 93.50 90 ASP A O 1
ATOM 769 N N . SER A 1 91 ? -2.662 15.408 12.387 1.00 91.06 91 SER A N 1
ATOM 770 C CA . SER A 1 91 ? -2.556 15.023 10.982 1.00 91.06 91 SER A CA 1
ATOM 771 C C . SER A 1 91 ? -2.109 13.567 10.839 1.00 91.06 91 SER A C 1
ATOM 773 O O . SER A 1 91 ? -1.135 13.126 11.446 1.00 91.06 91 SER A O 1
ATOM 775 N N . LEU A 1 92 ? -2.816 12.816 9.994 1.00 92.00 92 LEU A N 1
ATOM 776 C CA . LEU A 1 92 ? -2.448 11.443 9.648 1.00 92.00 92 LEU A CA 1
ATOM 777 C C . LEU A 1 92 ? -1.262 11.425 8.683 1.00 92.00 92 LEU A C 1
ATOM 779 O O . LEU A 1 92 ? -1.114 12.321 7.851 1.00 92.00 92 LEU A O 1
ATOM 783 N N . ASP A 1 93 ? -0.469 10.357 8.733 1.00 89.44 93 ASP A N 1
ATOM 784 C CA . ASP A 1 93 ? 0.641 10.148 7.795 1.00 89.44 93 ASP A CA 1
ATOM 785 C C . ASP A 1 93 ? 0.178 9.600 6.438 1.00 89.44 93 ASP A C 1
ATOM 787 O O . ASP A 1 93 ? 0.963 9.567 5.481 1.00 89.44 93 ASP A O 1
ATOM 791 N N . LEU A 1 94 ? -1.097 9.209 6.352 1.00 89.19 94 LEU A N 1
ATOM 792 C CA . LEU A 1 94 ? -1.738 8.717 5.140 1.00 89.19 94 LEU A CA 1
ATOM 793 C C . LEU A 1 94 ? -1.742 9.779 4.031 1.00 89.19 94 LEU A C 1
ATOM 795 O O . LEU A 1 94 ? -2.176 10.919 4.208 1.00 89.19 94 LEU A O 1
ATOM 799 N N . VAL A 1 95 ? -1.298 9.383 2.841 1.00 86.25 95 VAL A N 1
ATOM 800 C CA . VAL A 1 95 ? -1.361 10.171 1.602 1.00 86.25 95 VAL A CA 1
ATOM 801 C C . VAL A 1 95 ? -2.790 10.368 1.131 1.00 86.25 95 VAL A C 1
ATOM 803 O O . VAL A 1 95 ? -3.117 11.386 0.507 1.00 86.25 95 VAL A O 1
ATOM 806 N N . TYR A 1 96 ? -3.629 9.361 1.355 1.00 80.75 96 TYR A N 1
ATOM 807 C CA . TYR A 1 96 ? -4.980 9.340 0.830 1.00 80.75 96 TYR A CA 1
ATOM 808 C C . TYR A 1 96 ? -6.031 9.407 1.932 1.00 80.75 96 TYR A C 1
ATOM 810 O O . TYR A 1 96 ? -5.848 8.926 3.045 1.00 80.75 96 TYR A O 1
ATOM 818 N N . ASN A 1 97 ? -7.157 10.035 1.604 1.00 81.62 97 ASN A N 1
ATOM 819 C CA . ASN A 1 97 ? -8.239 10.255 2.546 1.00 81.62 97 ASN A CA 1
ATOM 820 C C . ASN A 1 97 ? -9.024 8.956 2.789 1.00 81.62 97 ASN A C 1
ATOM 822 O O . ASN A 1 97 ? -9.675 8.443 1.876 1.00 81.62 97 ASN A O 1
ATOM 826 N N . TYR A 1 98 ? -9.013 8.482 4.036 1.00 84.25 98 TYR A N 1
ATOM 827 C CA . TYR A 1 98 ? -9.705 7.265 4.459 1.00 84.25 98 TYR A CA 1
ATOM 828 C C . TYR A 1 98 ? -11.236 7.382 4.497 1.00 84.25 98 TYR A C 1
ATOM 830 O O . TYR A 1 98 ? -11.922 6.360 4.506 1.00 84.25 98 TYR A O 1
ATOM 838 N N . LYS A 1 99 ? -11.788 8.606 4.478 1.00 84.88 99 LYS A N 1
ATOM 839 C CA . LYS A 1 99 ? -13.236 8.857 4.587 1.00 84.88 99 LYS A CA 1
ATOM 840 C C . LYS A 1 99 ? -14.049 8.155 3.502 1.00 84.88 99 LYS A C 1
ATOM 842 O O . LYS A 1 99 ? -15.097 7.606 3.810 1.00 84.88 99 LYS A O 1
ATOM 847 N N . LYS A 1 100 ? -13.535 8.095 2.269 1.00 77.31 100 LYS A N 1
ATOM 848 C CA . LYS A 1 100 ? -14.243 7.434 1.165 1.00 77.31 100 LYS A CA 1
ATOM 849 C C . LYS A 1 100 ? -14.443 5.937 1.432 1.00 77.31 100 LYS A C 1
ATOM 851 O O . LYS A 1 100 ? -15.540 5.430 1.287 1.00 77.31 100 LYS A O 1
ATOM 856 N N . ILE A 1 101 ? -13.409 5.247 1.921 1.00 73.50 101 ILE A N 1
ATOM 857 C CA . ILE A 1 101 ? -13.512 3.821 2.268 1.00 73.50 101 ILE A CA 1
ATOM 858 C C . ILE A 1 101 ? -14.399 3.608 3.496 1.00 73.50 101 ILE A C 1
ATOM 860 O O . ILE A 1 101 ? -15.130 2.624 3.546 1.00 73.50 101 ILE A O 1
ATOM 864 N N . LYS A 1 102 ? -14.363 4.522 4.474 1.00 83.00 102 LYS A N 1
ATOM 865 C CA . LYS A 1 102 ? -15.286 4.486 5.616 1.00 83.00 102 LYS A CA 1
ATOM 866 C C . LYS A 1 102 ? -16.746 4.498 5.143 1.00 83.00 102 LYS A C 1
ATOM 868 O O . LYS A 1 102 ? -17.543 3.701 5.632 1.00 83.00 102 LYS A O 1
ATOM 873 N N . GLU A 1 103 ? -17.070 5.395 4.212 1.00 81.62 103 GLU A N 1
ATOM 874 C CA . GLU A 1 103 ? -18.399 5.514 3.601 1.00 81.62 103 GLU A CA 1
ATOM 875 C C . GLU A 1 103 ? -18.753 4.252 2.806 1.00 81.62 103 GLU A C 1
ATOM 877 O O . GLU A 1 103 ? -19.782 3.636 3.081 1.00 81.62 103 GLU A O 1
ATOM 882 N N . ASP A 1 104 ? -17.867 3.815 1.906 1.00 75.50 104 ASP A N 1
ATOM 883 C CA . ASP A 1 104 ? -18.105 2.655 1.042 1.00 75.50 104 ASP A CA 1
ATOM 884 C C . ASP A 1 104 ? -18.283 1.347 1.843 1.00 75.50 104 ASP A C 1
ATOM 886 O O . ASP A 1 104 ? -19.105 0.502 1.489 1.00 75.50 104 ASP A O 1
ATOM 890 N N . LEU A 1 105 ? -17.534 1.171 2.941 1.00 75.69 105 LEU A N 1
ATOM 891 C CA . LEU A 1 105 ? -17.589 -0.024 3.795 1.00 75.69 105 LEU A CA 1
ATOM 892 C C . LEU A 1 105 ? -18.587 0.083 4.954 1.00 75.69 105 LEU A C 1
ATOM 894 O O . LEU A 1 105 ? -18.739 -0.888 5.700 1.00 75.69 105 LEU A O 1
ATOM 898 N N . ASN A 1 106 ? -19.242 1.236 5.139 1.00 79.38 106 ASN A N 1
ATOM 899 C CA . ASN A 1 106 ? -20.065 1.534 6.315 1.00 79.38 106 ASN A CA 1
ATOM 900 C C . ASN A 1 106 ? -19.368 1.111 7.631 1.00 79.38 106 ASN A C 1
ATOM 902 O O . ASN A 1 106 ? -19.914 0.366 8.457 1.00 79.38 106 ASN A O 1
ATOM 906 N N . SER A 1 107 ? -18.105 1.520 7.780 1.00 79.38 107 SER A N 1
ATOM 907 C CA . SER A 1 107 ? -17.227 1.111 8.880 1.00 79.38 107 SER A CA 1
ATOM 908 C C . SER A 1 107 ? -16.943 2.254 9.858 1.00 79.38 107 SER A C 1
ATOM 910 O O . SER A 1 107 ? -17.263 3.414 9.603 1.00 79.38 107 SER A O 1
ATOM 912 N N . ASN A 1 108 ? -16.292 1.938 10.982 1.00 86.25 108 ASN A N 1
ATOM 913 C CA . ASN A 1 108 ? -15.693 2.970 11.833 1.00 86.25 108 ASN A CA 1
ATOM 914 C C . ASN A 1 108 ? -14.372 3.489 11.226 1.00 86.25 108 ASN A C 1
ATOM 916 O O . ASN A 1 108 ? -13.837 2.926 10.261 1.00 86.25 108 ASN A O 1
ATOM 920 N N . GLU A 1 109 ? -13.874 4.591 11.780 1.00 88.81 109 GLU A N 1
ATOM 921 C CA . GLU A 1 109 ? -12.664 5.286 11.345 1.00 88.81 109 GLU A CA 1
ATOM 922 C C . GLU A 1 109 ? -11.419 4.426 11.523 1.00 88.81 109 GLU A C 1
ATOM 924 O O . GLU A 1 109 ? -10.633 4.311 10.588 1.00 88.81 109 GLU A O 1
ATOM 929 N N . GLU A 1 110 ? -11.262 3.779 12.678 1.00 89.25 110 GLU A N 1
ATOM 930 C CA . GLU A 1 110 ? -10.100 2.932 12.970 1.00 89.25 110 GLU A CA 1
ATOM 931 C C . GLU A 1 110 ? -9.949 1.806 11.946 1.00 89.25 110 GLU A C 1
ATOM 933 O O . GLU A 1 110 ? -8.851 1.522 11.461 1.00 89.25 110 GLU A O 1
ATOM 938 N N . PHE A 1 111 ? -11.069 1.201 11.558 1.00 86.75 111 PHE A N 1
ATOM 939 C CA . PHE A 1 111 ? -11.100 0.176 10.535 1.00 86.75 111 PHE A CA 1
ATOM 940 C C . PHE A 1 111 ? -10.692 0.739 9.169 1.00 86.75 111 PHE A C 1
ATOM 942 O O . PHE A 1 111 ? -9.797 0.195 8.524 1.00 86.75 111 PHE A O 1
ATOM 949 N N . ALA A 1 112 ? -11.278 1.862 8.747 1.00 87.75 112 ALA A N 1
ATOM 950 C CA . ALA A 1 112 ? -10.928 2.500 7.478 1.00 87.75 112 ALA A CA 1
ATOM 951 C C . ALA A 1 112 ? -9.448 2.931 7.427 1.00 87.75 112 ALA A C 1
ATOM 953 O O . ALA A 1 112 ? -8.782 2.728 6.409 1.00 87.75 112 ALA A O 1
ATOM 954 N N . ILE A 1 113 ? -8.917 3.464 8.532 1.00 91.38 113 ILE A N 1
ATOM 955 C CA . ILE A 1 113 ? -7.500 3.821 8.692 1.00 91.38 113 ILE A CA 1
ATOM 956 C C . ILE A 1 113 ? -6.618 2.574 8.586 1.00 91.38 113 ILE A C 1
ATOM 958 O O . ILE A 1 113 ? -5.595 2.607 7.903 1.00 91.38 113 ILE A O 1
ATOM 962 N N . THR A 1 114 ? -7.019 1.461 9.202 1.00 90.56 114 THR A N 1
ATOM 963 C CA . THR A 1 114 ? -6.274 0.193 9.158 1.00 90.56 114 THR A CA 1
ATOM 964 C C . THR A 1 114 ? -6.188 -0.366 7.737 1.00 90.56 114 THR A C 1
ATOM 966 O O . THR A 1 114 ? -5.102 -0.727 7.279 1.00 90.56 114 THR A O 1
ATOM 969 N N . ILE A 1 115 ? -7.307 -0.372 7.005 1.00 88.56 115 ILE A N 1
ATOM 970 C CA . ILE A 1 115 ? -7.350 -0.793 5.598 1.00 88.56 115 ILE A CA 1
ATOM 971 C C . ILE A 1 115 ? -6.442 0.086 4.733 1.00 88.56 115 ILE A C 1
ATOM 973 O O . ILE A 1 115 ? -5.623 -0.431 3.969 1.00 88.56 115 ILE A O 1
ATOM 977 N N . PHE A 1 116 ? -6.526 1.410 4.887 1.00 90.12 116 PHE A N 1
ATOM 978 C CA . PHE A 1 116 ? -5.672 2.326 4.130 1.00 90.12 116 PHE A CA 1
ATOM 979 C C . PHE A 1 116 ? -4.195 2.187 4.473 1.00 90.12 116 PHE A C 1
ATOM 981 O O . PHE A 1 116 ? -3.356 2.276 3.582 1.00 90.12 116 PHE A O 1
ATOM 988 N N . SER A 1 117 ? -3.879 1.923 5.737 1.00 91.94 117 SER A N 1
ATOM 989 C CA . SER A 1 117 ? -2.505 1.703 6.179 1.00 91.94 117 SER A CA 1
ATOM 990 C C . SER A 1 117 ? -1.890 0.488 5.486 1.00 91.94 117 SER A C 1
ATOM 992 O O . SER A 1 117 ? -0.745 0.563 5.052 1.00 91.94 117 SER A O 1
ATOM 994 N N . ALA A 1 118 ? -2.653 -0.593 5.291 1.00 92.00 118 ALA A N 1
ATOM 995 C CA . ALA A 1 118 ? -2.195 -1.768 4.545 1.00 92.00 118 ALA A CA 1
ATOM 996 C C . ALA A 1 118 ? -1.952 -1.471 3.056 1.00 92.00 118 ALA A C 1
ATOM 998 O O . ALA A 1 118 ? -0.914 -1.849 2.507 1.00 92.00 118 ALA A O 1
ATOM 999 N N . ILE A 1 119 ? -2.883 -0.763 2.410 1.00 92.12 119 ILE A N 1
ATOM 1000 C CA . ILE A 1 119 ? -2.773 -0.370 0.996 1.00 92.12 119 ILE A CA 1
ATOM 1001 C C . ILE A 1 119 ? -1.564 0.544 0.787 1.00 92.12 119 ILE A C 1
ATOM 1003 O O . ILE A 1 119 ? -0.738 0.311 -0.097 1.00 92.12 119 ILE A O 1
ATOM 1007 N N . GLU A 1 120 ? -1.449 1.582 1.610 1.00 92.38 120 GLU A N 1
ATOM 1008 C CA . GLU A 1 120 ? -0.404 2.587 1.483 1.00 92.38 120 GLU A CA 1
ATOM 1009 C C . GLU A 1 120 ? 0.971 2.008 1.811 1.00 92.38 120 GLU A C 1
ATOM 1011 O O . GLU A 1 120 ? 1.905 2.210 1.034 1.00 92.38 120 GLU A O 1
ATOM 1016 N N . TYR A 1 121 ? 1.085 1.217 2.883 1.00 93.31 121 TYR A N 1
ATOM 1017 C CA . TYR A 1 121 ? 2.321 0.508 3.206 1.00 93.31 121 TYR A CA 1
ATOM 1018 C C . TYR A 1 121 ? 2.755 -0.409 2.061 1.00 93.31 121 TYR A C 1
ATOM 1020 O O . TYR A 1 121 ? 3.907 -0.344 1.640 1.00 93.31 121 TYR A O 1
ATOM 1028 N N . THR A 1 122 ? 1.843 -1.211 1.503 1.00 92.69 122 THR A N 1
ATOM 1029 C CA . THR A 1 122 ? 2.203 -2.128 0.410 1.00 92.69 122 THR A CA 1
ATOM 1030 C C . THR A 1 122 ? 2.658 -1.365 -0.830 1.00 92.69 122 THR A C 1
ATOM 1032 O O . THR A 1 122 ? 3.663 -1.716 -1.446 1.00 92.69 122 THR A O 1
ATOM 1035 N N . CYS A 1 123 ? 1.977 -0.264 -1.161 1.00 94.38 123 CYS A N 1
ATOM 1036 C CA . CYS A 1 123 ? 2.405 0.621 -2.237 1.00 94.38 123 CYS A CA 1
ATOM 1037 C C . CYS A 1 123 ? 3.805 1.193 -1.971 1.00 94.38 123 CYS A C 1
ATOM 1039 O O . CYS A 1 123 ? 4.645 1.199 -2.869 1.00 94.38 123 CYS A O 1
ATOM 1041 N N . TYR A 1 124 ? 4.081 1.666 -0.750 1.00 93.44 124 TYR A N 1
ATOM 1042 C CA . TYR A 1 124 ? 5.411 2.146 -0.378 1.00 93.44 124 TYR A CA 1
ATOM 1043 C C . TYR A 1 124 ? 6.465 1.053 -0.463 1.00 93.44 124 TYR A C 1
ATOM 1045 O O . 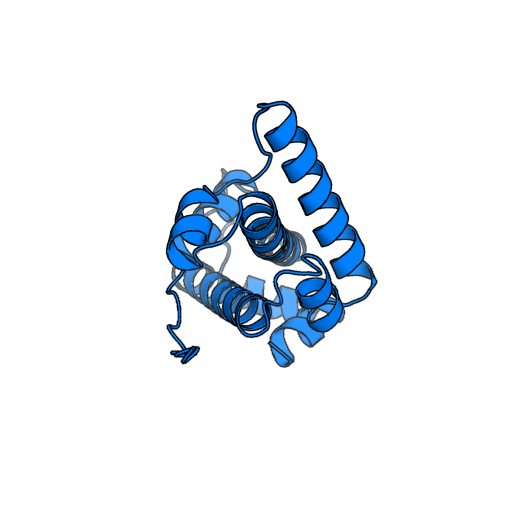TYR A 1 124 ? 7.575 1.348 -0.907 1.00 93.44 124 TYR A O 1
ATOM 1053 N N . TYR A 1 125 ?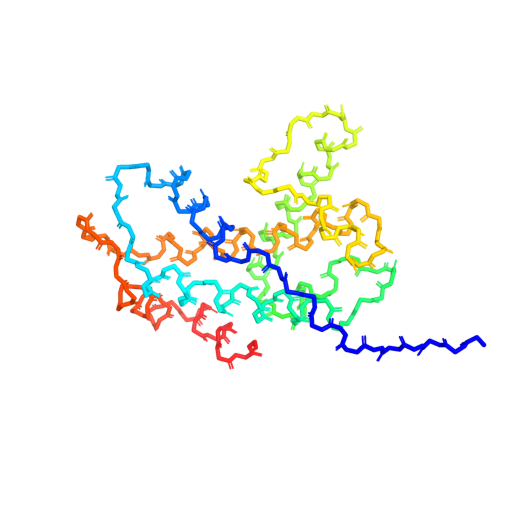 6.142 -0.166 -0.037 1.00 93.75 125 TYR A N 1
ATOM 1054 C CA . TYR A 1 125 ? 7.084 -1.273 -0.015 1.00 93.75 125 TYR A CA 1
ATOM 1055 C C . TYR A 1 125 ? 7.493 -1.663 -1.436 1.00 93.75 125 TYR A C 1
ATOM 1057 O O . TYR A 1 125 ? 8.672 -1.552 -1.763 1.00 93.75 125 TYR A O 1
ATOM 1065 N N . ILE A 1 126 ? 6.517 -1.919 -2.316 1.00 93.44 126 ILE A N 1
ATOM 1066 C CA . ILE A 1 126 ? 6.756 -2.172 -3.748 1.00 93.44 126 ILE A CA 1
ATOM 1067 C C . ILE A 1 126 ? 7.576 -1.044 -4.372 1.00 93.44 126 ILE A C 1
ATOM 1069 O O . ILE A 1 126 ? 8.509 -1.281 -5.126 1.00 93.44 126 ILE A O 1
ATOM 1073 N N . LEU A 1 127 ? 7.242 0.212 -4.072 1.00 92.81 127 LEU A N 1
ATOM 1074 C CA . LEU A 1 127 ? 7.983 1.335 -4.630 1.00 92.81 127 LEU A CA 1
ATOM 1075 C C . LEU A 1 127 ? 9.423 1.412 -4.111 1.00 92.81 127 LEU A C 1
ATOM 1077 O O . LEU A 1 127 ? 10.262 1.949 -4.828 1.00 92.81 127 LEU A O 1
ATOM 1081 N N . SER A 1 128 ? 9.700 0.950 -2.888 1.00 91.00 128 SER A N 1
ATOM 1082 C CA . SER A 1 128 ? 11.035 0.990 -2.263 1.00 91.00 128 SER A CA 1
ATOM 1083 C C . SER A 1 128 ? 11.977 -0.080 -2.802 1.00 91.00 128 SER A C 1
ATOM 1085 O O . SER A 1 128 ? 13.184 0.109 -2.729 1.00 91.00 128 SER A O 1
ATOM 1087 N N . THR A 1 129 ? 11.436 -1.173 -3.341 1.00 89.62 129 THR A N 1
ATOM 1088 C CA . THR A 1 129 ? 12.220 -2.259 -3.944 1.00 89.62 129 THR A CA 1
ATOM 1089 C C . THR A 1 129 ? 12.575 -1.988 -5.409 1.00 89.62 129 THR A C 1
ATOM 1091 O O . THR A 1 129 ? 13.337 -2.738 -6.013 1.00 89.62 129 THR A O 1
ATOM 1094 N N . ILE A 1 130 ? 12.069 -0.890 -5.985 1.00 88.12 130 ILE A N 1
ATOM 1095 C CA . ILE A 1 130 ? 12.408 -0.472 -7.345 1.00 88.12 130 ILE A CA 1
ATOM 1096 C C . ILE A 1 130 ? 13.817 0.103 -7.398 1.00 88.12 130 ILE A C 1
ATOM 1098 O O . ILE A 1 130 ? 14.068 1.215 -6.939 1.00 88.12 130 ILE A O 1
ATOM 1102 N N . GLU A 1 131 ? 14.706 -0.603 -8.092 1.00 78.38 131 GLU A N 1
ATOM 1103 C CA . GLU A 1 131 ? 15.948 -0.025 -8.596 1.00 78.38 131 GLU A CA 1
ATOM 1104 C C . GLU A 1 131 ? 15.626 0.996 -9.698 1.00 78.38 131 GLU A C 1
ATOM 1106 O O . GLU A 1 131 ? 15.031 0.680 -10.740 1.00 78.38 131 GLU A O 1
ATOM 1111 N N . TYR A 1 132 ? 15.955 2.266 -9.449 1.00 70.19 132 TYR A N 1
ATOM 1112 C CA . TYR A 1 132 ? 15.488 3.351 -10.307 1.00 70.19 132 TYR A CA 1
ATOM 1113 C C . TYR A 1 132 ? 16.285 3.480 -11.601 1.00 70.19 132 TYR A C 1
ATOM 1115 O O . TYR A 1 132 ? 17.512 3.489 -11.632 1.00 70.19 132 TYR A O 1
ATOM 1123 N N . SER A 1 133 ? 15.538 3.780 -12.659 1.00 61.75 133 SER A N 1
ATOM 1124 C CA . SER A 1 133 ? 16.009 4.607 -13.767 1.00 61.75 133 SER A CA 1
ATOM 1125 C C . SER A 1 133 ? 15.241 5.938 -13.736 1.00 61.75 133 SER A C 1
ATOM 1127 O O . SER A 1 133 ? 14.269 6.059 -12.991 1.00 61.75 133 SER A O 1
ATOM 1129 N N . LYS A 1 134 ? 15.634 6.943 -14.537 1.00 74.94 134 LYS A N 1
ATOM 1130 C CA . LYS A 1 134 ? 14.945 8.257 -14.605 1.00 74.94 134 LYS A CA 1
ATOM 1131 C C . LYS A 1 134 ? 13.413 8.155 -14.768 1.00 74.94 134 LYS A C 1
ATOM 1133 O O . LYS A 1 134 ? 12.701 9.049 -14.313 1.00 74.94 134 LYS A O 1
ATOM 1138 N N . ASP A 1 135 ? 12.923 7.063 -15.363 1.00 87.56 135 ASP A N 1
ATOM 1139 C CA . ASP A 1 135 ? 11.500 6.759 -15.516 1.00 87.56 135 ASP A CA 1
ATOM 1140 C C . ASP A 1 135 ? 11.141 5.396 -14.901 1.00 87.56 135 ASP A C 1
ATOM 1142 O O . ASP A 1 135 ? 11.783 4.381 -15.183 1.00 87.56 135 ASP A O 1
ATOM 1146 N N . VAL A 1 136 ? 10.052 5.345 -14.130 1.00 91.44 136 VAL A N 1
ATOM 1147 C CA . VAL A 1 136 ? 9.485 4.094 -13.606 1.00 91.44 136 VAL A CA 1
ATOM 1148 C C . VAL A 1 136 ? 8.482 3.517 -14.604 1.00 91.44 136 VAL A C 1
ATOM 1150 O O . VAL A 1 136 ? 7.429 4.102 -14.895 1.00 91.44 136 VAL A O 1
ATOM 1153 N N . ARG A 1 137 ? 8.812 2.344 -15.147 1.00 93.38 137 ARG A N 1
ATOM 1154 C CA . ARG A 1 137 ? 7.978 1.575 -16.077 1.00 93.38 137 ARG A CA 1
ATOM 1155 C C . ARG A 1 137 ? 7.432 0.320 -15.407 1.00 93.38 137 ARG A C 1
ATOM 1157 O O . ARG A 1 137 ? 7.921 -0.107 -14.369 1.00 93.38 137 ARG A O 1
ATOM 1164 N N . GLU A 1 138 ? 6.427 -0.285 -16.029 1.00 93.69 138 GLU A N 1
ATOM 1165 C CA . GLU A 1 138 ? 5.777 -1.499 -15.522 1.00 93.69 138 GLU A CA 1
ATOM 1166 C C . GLU A 1 138 ? 6.783 -2.626 -15.250 1.00 93.69 138 GLU A C 1
ATOM 1168 O O . GLU A 1 138 ? 6.775 -3.216 -14.175 1.00 93.69 138 GLU A O 1
ATOM 1173 N N . ARG A 1 139 ? 7.745 -2.825 -16.164 1.00 91.94 139 ARG A N 1
ATOM 1174 C CA . ARG A 1 139 ? 8.842 -3.791 -15.993 1.00 91.94 139 ARG A CA 1
ATOM 1175 C C . ARG A 1 139 ? 9.655 -3.583 -14.712 1.00 91.94 139 ARG A C 1
ATOM 1177 O O . ARG A 1 139 ? 10.120 -4.558 -14.143 1.00 91.94 139 ARG A O 1
ATOM 1184 N N . ASN A 1 140 ? 9.829 -2.335 -14.264 1.00 92.00 140 ASN A N 1
ATOM 1185 C CA . ASN A 1 140 ? 10.570 -2.048 -13.039 1.00 92.00 140 ASN A CA 1
ATOM 1186 C C . ASN A 1 140 ? 9.798 -2.590 -11.835 1.00 92.00 140 ASN A C 1
ATOM 1188 O O . ASN A 1 140 ? 10.379 -3.277 -11.007 1.00 92.00 140 ASN A O 1
ATOM 1192 N N . ILE A 1 141 ? 8.482 -2.361 -11.788 1.00 92.44 141 ILE A N 1
ATOM 1193 C CA . ILE A 1 141 ? 7.611 -2.888 -10.728 1.00 92.44 141 ILE A CA 1
ATOM 1194 C C . ILE A 1 141 ? 7.595 -4.421 -10.760 1.00 92.44 141 ILE A C 1
ATOM 1196 O O . ILE A 1 141 ? 7.773 -5.054 -9.726 1.00 92.44 141 ILE A O 1
ATOM 1200 N N . LEU A 1 142 ? 7.448 -5.017 -11.949 1.00 92.31 142 LEU A N 1
ATOM 1201 C CA . LEU A 1 142 ? 7.465 -6.472 -12.129 1.00 92.31 142 LEU A CA 1
ATOM 1202 C C . LEU A 1 142 ? 8.761 -7.110 -11.620 1.00 92.31 142 LEU A C 1
ATOM 1204 O O . LEU A 1 142 ? 8.707 -8.100 -10.898 1.00 92.31 142 LEU A O 1
ATOM 1208 N N . MET A 1 143 ? 9.916 -6.545 -11.978 1.00 92.06 143 MET A N 1
ATOM 1209 C CA . MET A 1 143 ? 11.207 -7.040 -11.494 1.00 9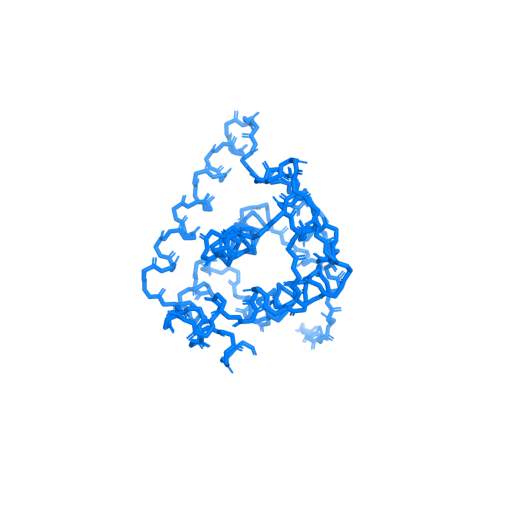2.06 143 MET A CA 1
ATOM 1210 C C . MET A 1 143 ? 11.349 -6.879 -9.982 1.00 92.06 143 MET A C 1
ATOM 1212 O O . MET A 1 143 ? 11.820 -7.795 -9.324 1.00 92.06 143 MET A O 1
ATOM 1216 N N . SER A 1 144 ? 10.893 -5.754 -9.431 1.00 91.12 144 SER A N 1
ATOM 1217 C CA . SER A 1 144 ? 10.982 -5.484 -7.988 1.00 91.12 144 SER A CA 1
ATOM 1218 C C . SER A 1 144 ? 10.158 -6.470 -7.167 1.00 91.12 144 SER A C 1
ATOM 1220 O O . SER A 1 144 ? 10.597 -6.902 -6.112 1.00 91.12 144 SER A O 1
ATOM 1222 N N . ILE A 1 145 ? 8.984 -6.863 -7.674 1.00 92.94 145 ILE A N 1
ATOM 1223 C CA . ILE A 1 145 ? 8.151 -7.898 -7.052 1.00 92.94 145 ILE A CA 1
ATOM 1224 C C . ILE A 1 145 ? 8.808 -9.271 -7.183 1.00 92.94 145 ILE A C 1
ATOM 1226 O O . ILE A 1 145 ? 8.853 -10.005 -6.213 1.00 92.94 145 ILE A O 1
ATOM 1230 N N . ARG A 1 146 ? 9.328 -9.626 -8.365 1.00 92.50 146 ARG A N 1
ATOM 1231 C CA . ARG A 1 146 ? 9.950 -10.944 -8.590 1.00 92.50 146 ARG A CA 1
ATOM 1232 C C . ARG A 1 146 ? 11.231 -11.158 -7.786 1.00 92.50 146 ARG A C 1
ATOM 1234 O O . ARG A 1 146 ? 11.542 -12.291 -7.446 1.00 92.50 146 ARG A O 1
ATOM 1241 N N . ASN A 1 147 ? 11.982 -10.089 -7.537 1.00 93.56 147 ASN A N 1
ATOM 1242 C CA . ASN A 1 147 ? 13.254 -10.150 -6.820 1.00 93.56 147 ASN A CA 1
ATOM 1243 C C . ASN A 1 147 ? 13.084 -10.099 -5.294 1.00 93.56 147 ASN A C 1
ATOM 1245 O O . ASN A 1 147 ? 14.054 -10.317 -4.575 1.00 93.56 147 ASN A O 1
ATOM 1249 N N . ASP A 1 148 ? 11.881 -9.798 -4.805 1.00 94.25 148 ASP A N 1
ATOM 1250 C CA . ASP A 1 148 ? 11.551 -9.755 -3.387 1.00 94.25 148 ASP A CA 1
ATOM 1251 C C . ASP A 1 148 ? 10.605 -10.922 -3.073 1.00 94.25 148 ASP A C 1
ATOM 1253 O O . ASP A 1 148 ? 9.454 -10.948 -3.505 1.00 94.25 148 ASP A O 1
ATOM 1257 N N . GLU A 1 149 ? 11.112 -11.925 -2.354 1.00 93.19 149 GLU A N 1
ATOM 1258 C CA . GLU A 1 149 ? 10.375 -13.161 -2.062 1.00 93.19 149 GLU A CA 1
ATOM 1259 C C . GLU A 1 149 ? 9.046 -12.885 -1.341 1.00 93.19 149 GLU A C 1
ATOM 1261 O O . GLU A 1 149 ? 8.032 -13.532 -1.617 1.00 93.19 149 GLU A O 1
ATOM 1266 N N . GLU A 1 150 ? 9.018 -11.899 -0.445 1.00 91.81 150 GLU A N 1
ATOM 1267 C CA . GLU A 1 150 ? 7.826 -11.549 0.320 1.00 91.81 150 GLU A CA 1
ATOM 1268 C C . GLU A 1 150 ? 6.758 -10.902 -0.575 1.00 91.81 150 GLU A C 1
ATOM 1270 O O . GLU A 1 150 ? 5.586 -11.292 -0.528 1.00 91.81 150 GLU A O 1
ATOM 1275 N N . LEU A 1 151 ? 7.157 -9.967 -1.444 1.00 92.50 151 LEU A N 1
ATOM 1276 C CA . LEU A 1 151 ? 6.270 -9.345 -2.428 1.00 92.50 151 LEU A CA 1
ATOM 1277 C C . LEU A 1 151 ? 5.798 -10.333 -3.496 1.00 92.50 151 LEU A C 1
ATOM 1279 O O . LEU A 1 151 ? 4.624 -10.280 -3.871 1.00 92.50 151 LEU A O 1
ATOM 1283 N N . SER A 1 152 ? 6.670 -11.221 -3.981 1.00 93.50 152 SER A N 1
ATOM 1284 C CA . SER A 1 152 ? 6.293 -12.248 -4.959 1.00 93.50 152 SER A CA 1
ATOM 1285 C C . SER A 1 152 ? 5.216 -13.156 -4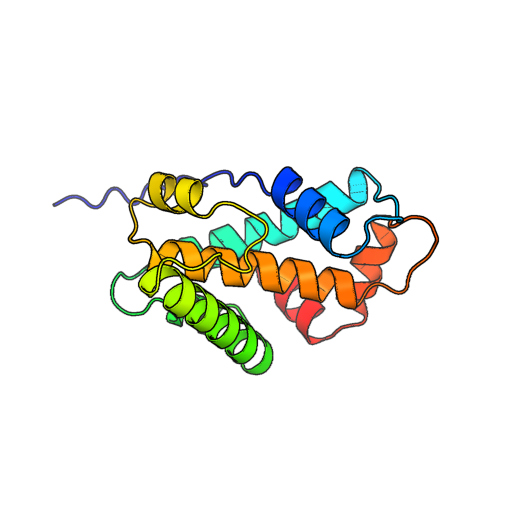.376 1.00 93.50 152 SER A C 1
ATOM 1287 O O . SER A 1 152 ? 4.135 -13.285 -4.957 1.00 93.50 152 SER A O 1
ATOM 1289 N N . ASN A 1 153 ? 5.452 -13.680 -3.168 1.00 91.38 153 ASN A N 1
ATOM 1290 C CA . ASN A 1 153 ? 4.487 -14.515 -2.459 1.00 91.38 153 ASN A CA 1
ATOM 1291 C C . ASN A 1 153 ? 3.166 -13.776 -2.217 1.00 91.38 153 ASN A C 1
ATOM 1293 O O . ASN A 1 153 ? 2.096 -14.336 -2.459 1.00 91.38 153 ASN A O 1
ATOM 1297 N N . LEU A 1 154 ? 3.210 -12.510 -1.789 1.00 90.75 154 LEU A N 1
ATOM 1298 C CA . LEU A 1 154 ? 2.003 -11.706 -1.608 1.00 90.75 154 LEU A CA 1
ATOM 1299 C C . LEU A 1 154 ? 1.216 -11.577 -2.920 1.00 90.75 154 LEU A C 1
ATOM 1301 O O . LEU A 1 154 ? 0.027 -11.882 -2.952 1.00 90.75 154 LEU A O 1
ATOM 1305 N N . VAL A 1 155 ? 1.864 -11.140 -4.004 1.00 90.31 155 VAL A N 1
ATOM 1306 C CA . VAL A 1 155 ? 1.205 -10.833 -5.286 1.00 90.31 155 VAL A CA 1
ATOM 1307 C C . VAL A 1 155 ? 0.637 -12.084 -5.968 1.00 90.31 155 VAL A C 1
ATOM 1309 O O . VAL A 1 155 ? -0.391 -11.999 -6.650 1.00 90.31 155 VAL A O 1
ATOM 1312 N N . GLU A 1 156 ? 1.256 -13.245 -5.767 1.00 89.88 156 GLU A N 1
ATOM 1313 C CA . GLU A 1 156 ? 0.758 -14.531 -6.270 1.00 89.88 156 GLU A CA 1
ATOM 1314 C C . GLU A 1 156 ? -0.515 -15.004 -5.550 1.00 89.88 156 GLU A C 1
ATOM 1316 O O . GLU A 1 156 ? -1.374 -15.625 -6.175 1.00 89.88 156 GLU A O 1
ATOM 1321 N N . HIS A 1 157 ? -0.681 -14.668 -4.267 1.00 84.19 157 HIS A N 1
ATOM 1322 C CA . HIS A 1 157 ? -1.752 -15.215 -3.422 1.00 84.19 157 HIS A CA 1
ATOM 1323 C C . HIS A 1 157 ? -2.925 -14.251 -3.152 1.00 84.19 157 HIS A C 1
ATOM 1325 O O . HIS A 1 157 ? -3.922 -14.657 -2.530 1.00 84.19 157 HIS A O 1
ATOM 1331 N N . ILE A 1 158 ? -2.840 -12.991 -3.601 1.00 81.62 158 ILE A N 1
ATOM 1332 C CA . ILE A 1 158 ? -3.911 -11.975 -3.469 1.00 81.62 158 ILE A CA 1
ATOM 1333 C C . ILE A 1 158 ? -4.984 -12.030 -4.554 1.00 81.62 158 ILE A C 1
ATOM 1335 O O . ILE A 1 158 ? -4.738 -12.532 -5.664 1.00 81.62 158 ILE A O 1
#

Foldseek 3Di:
DDPPPDPPLPQDPLLVLLVLLCCVVCVQAAEDPQQSVLLSVLLSVLLSQLLVDDDLPDLLVSLPVQAPPVLSVQLVVLLVVQVVCVVVVHDGPQSDDLVVVCVVSVHDPSSSSSSSSSSSSLSVQLVVLFPDDSYHYNVSSVVSQVVDPRSVVSSVRD